Protein AF-A0A5N3PH82-F1 (afdb_monomer)

Sequence (102 aa):
MKPRRHPRRAYDKDGKMYPPATVATTLAARYRTVTAWCQSHRCAHHAEIPLAGLPPDLPIPDIAIGRRCSKCGGRDVIIHLNVTELYDRSFGGKDCTPRGDP

pLDDT: mean 87.52, std 12.95, range [47.25, 97.69]

Solvent-accessible surface area (backbone atoms only — not comparable to full-atom values): 6386 Å² total; per-residue (Å²): 131,82,80,81,76,59,90,84,58,53,58,50,98,89,65,53,68,54,82,72,60,22,43,43,59,40,44,73,73,68,48,59,46,30,29,39,39,32,68,40,88,91,61,72,51,66,48,79,41,71,50,76,90,55,61,49,80,43,40,50,61,56,71,32,64,93,48,58,39,90,88,78,64,39,64,51,46,47,54,43,74,32,60,68,65,48,47,35,68,75,66,68,61,68,75,80,66,74,77,79,75,134

Organism: NCBI:txid2580413

Secondary structure (DSSP, 8-state):
-PPPPPTT--B-TTSPBPPPPBHHHHHHTT--EEEEEE-STT---EEEEE-TTS-TT-BGGGGGTT---TTT----EEEEE-HHHHHHHHH-S---------

Radius of gyration: 16.44 Å; Cα contacts (8 Å, |Δi|>4): 136; chains: 1; bounding box: 37×51×38 Å

Structure (mmCIF, N/CA/C/O backbone):
data_AF-A0A5N3PH82-F1
#
_entry.id   AF-A0A5N3PH82-F1
#
loop_
_atom_site.group_PDB
_atom_site.id
_atom_site.type_symbol
_atom_site.label_atom_id
_atom_site.label_alt_id
_atom_site.label_comp_id
_atom_site.label_asym_id
_atom_site.label_entity_id
_atom_site.label_seq_id
_atom_site.pdbx_PDB_ins_code
_atom_site.Cartn_x
_atom_site.Cartn_y
_atom_site.Cartn_z
_atom_site.occupancy
_atom_site.B_iso_or_equiv
_atom_site.auth_seq_id
_atom_site.auth_comp_id
_atom_site.auth_asym_id
_atom_site.auth_atom_id
_atom_site.pdbx_PDB_model_num
ATOM 1 N N . MET A 1 1 ? -4.846 31.260 1.039 1.00 52.53 1 MET A N 1
ATOM 2 C CA . MET A 1 1 ? -4.964 29.967 1.753 1.00 52.53 1 MET A CA 1
ATOM 3 C C . MET A 1 1 ? -4.173 28.927 0.968 1.00 52.53 1 MET A C 1
ATOM 5 O O . MET A 1 1 ? -4.450 28.775 -0.214 1.00 52.53 1 MET A O 1
ATOM 9 N N . LYS A 1 2 ? -3.136 28.293 1.540 1.00 59.78 2 LYS A N 1
ATOM 10 C CA . LYS A 1 2 ? -2.394 27.243 0.813 1.00 59.78 2 LYS A CA 1
ATOM 11 C C . LYS A 1 2 ? -3.335 26.043 0.604 1.00 59.78 2 LYS A C 1
ATOM 13 O O . LYS A 1 2 ? -4.023 25.681 1.561 1.00 59.78 2 LYS A O 1
ATOM 18 N N . PRO A 1 3 ? -3.411 25.448 -0.601 1.00 62.56 3 PRO A N 1
ATOM 19 C CA . PRO A 1 3 ? -4.270 24.294 -0.837 1.00 62.56 3 PRO A CA 1
ATOM 20 C C . PRO A 1 3 ? -3.906 23.169 0.134 1.00 62.56 3 PRO A C 1
ATOM 22 O O . PRO A 1 3 ? -2.728 22.908 0.398 1.00 62.56 3 PRO A O 1
ATOM 25 N N . ARG A 1 4 ? -4.928 22.528 0.708 1.00 80.06 4 ARG A N 1
ATOM 26 C CA . ARG A 1 4 ? -4.732 21.455 1.682 1.00 80.06 4 ARG A CA 1
ATOM 27 C C . ARG A 1 4 ? -4.077 20.273 0.966 1.00 80.06 4 ARG A C 1
ATOM 29 O O . ARG A 1 4 ? -4.650 19.729 0.025 1.00 80.06 4 ARG A O 1
ATOM 36 N N . ARG A 1 5 ? -2.868 19.901 1.395 1.00 85.56 5 ARG A N 1
ATOM 37 C CA . ARG A 1 5 ? -2.118 18.764 0.841 1.00 85.56 5 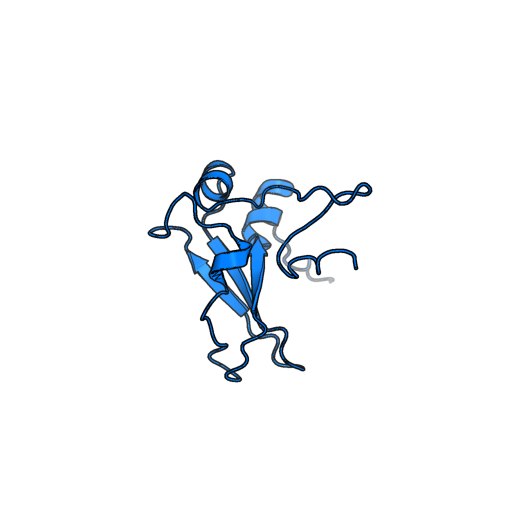ARG A CA 1
ATOM 38 C C . ARG A 1 5 ? -2.941 17.481 0.966 1.00 85.56 5 ARG A C 1
ATOM 40 O O . ARG A 1 5 ? -3.622 17.274 1.973 1.00 85.56 5 ARG A O 1
ATOM 47 N N . HIS A 1 6 ? -2.888 16.627 -0.055 1.00 85.38 6 HIS A N 1
ATOM 48 C CA . HIS A 1 6 ? -3.578 15.345 -0.008 1.00 85.38 6 HIS A CA 1
ATOM 49 C C . HIS A 1 6 ? -2.850 14.432 0.994 1.00 85.38 6 HIS A C 1
ATOM 51 O O . HIS A 1 6 ? -1.650 14.213 0.837 1.00 85.38 6 HIS A O 1
ATOM 57 N N . PRO A 1 7 ? -3.536 13.867 2.003 1.00 82.50 7 PRO A N 1
ATOM 58 C CA . PRO A 1 7 ? -2.882 13.160 3.109 1.00 82.50 7 PRO A CA 1
ATOM 59 C C . PRO A 1 7 ? -2.153 11.878 2.678 1.00 82.50 7 PRO A C 1
ATOM 61 O O . PRO A 1 7 ? -1.254 11.424 3.370 1.00 82.50 7 PRO A O 1
ATOM 64 N N . ARG A 1 8 ? -2.508 11.306 1.517 1.00 84.56 8 ARG A N 1
ATOM 65 C CA . ARG A 1 8 ? -1.842 10.125 0.929 1.00 84.56 8 ARG A CA 1
ATOM 66 C C . ARG A 1 8 ? -0.767 10.469 -0.111 1.00 84.56 8 ARG A C 1
ATOM 68 O O . ARG A 1 8 ? -0.500 9.661 -1.001 1.00 84.56 8 ARG A O 1
ATOM 75 N N . ARG A 1 9 ? -0.246 11.699 -0.109 1.00 91.44 9 ARG A N 1
ATOM 76 C CA . ARG A 1 9 ? 0.783 12.156 -1.055 1.00 91.44 9 ARG A CA 1
ATOM 77 C C . ARG A 1 9 ? 1.978 12.722 -0.301 1.00 91.44 9 ARG A C 1
ATOM 79 O O . ARG A 1 9 ? 1.816 13.400 0.710 1.00 91.44 9 ARG A O 1
ATOM 86 N N . ALA A 1 10 ? 3.166 12.442 -0.824 1.00 89.56 10 ALA A N 1
ATOM 87 C CA . ALA A 1 10 ? 4.414 13.006 -0.339 1.00 89.56 10 ALA A CA 1
ATOM 88 C C . ALA A 1 10 ? 4.754 14.275 -1.129 1.00 89.56 10 ALA A C 1
ATOM 90 O O . ALA A 1 10 ? 4.433 14.389 -2.314 1.00 89.56 10 ALA A O 1
ATOM 91 N N . TYR A 1 11 ? 5.407 15.223 -0.467 1.00 92.69 11 TYR A N 1
ATOM 92 C CA . TYR A 1 11 ? 5.786 16.512 -1.035 1.00 92.69 11 TYR A CA 1
ATOM 93 C C . TYR A 1 11 ? 7.219 16.836 -0.629 1.00 92.69 11 TYR A C 1
ATOM 95 O O . TYR A 1 11 ? 7.629 16.492 0.480 1.00 92.69 11 TYR A O 1
ATOM 103 N N . ASP A 1 12 ? 7.956 17.506 -1.505 1.00 91.88 12 ASP A N 1
ATOM 104 C C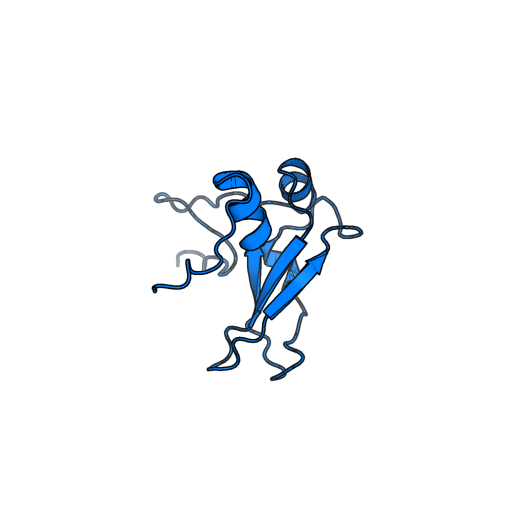A . ASP A 1 12 ? 9.295 17.999 -1.206 1.00 91.88 12 ASP A CA 1
ATOM 105 C C . ASP A 1 12 ? 9.268 19.274 -0.339 1.00 91.88 12 ASP A C 1
ATOM 107 O O . ASP A 1 12 ? 8.208 19.775 0.068 1.00 91.88 12 ASP A O 1
ATOM 111 N N . LYS A 1 13 ? 10.463 19.804 -0.048 1.00 92.25 13 LYS A N 1
ATOM 112 C CA . LYS A 1 13 ? 10.653 21.028 0.746 1.00 92.25 13 LYS A CA 1
ATOM 113 C C . LYS A 1 13 ? 9.986 22.263 0.126 1.00 92.25 13 LYS A C 1
ATOM 115 O O . LYS A 1 13 ? 9.541 23.142 0.860 1.00 92.25 13 LYS A O 1
ATOM 120 N N . ASP A 1 14 ? 9.875 22.304 -1.200 1.00 92.00 14 ASP A N 1
ATOM 121 C CA . ASP A 1 14 ? 9.295 23.415 -1.960 1.00 92.00 14 ASP A CA 1
ATOM 122 C C . ASP A 1 14 ? 7.773 23.230 -2.146 1.00 92.00 14 ASP A C 1
ATOM 124 O O . ASP A 1 14 ? 7.062 24.123 -2.606 1.00 92.00 14 ASP A O 1
ATOM 128 N N . GLY A 1 15 ? 7.237 22.086 -1.710 1.00 89.19 15 GLY A N 1
ATOM 129 C CA . GLY A 1 15 ? 5.823 21.744 -1.769 1.00 89.19 15 GLY A CA 1
ATOM 130 C C . GLY A 1 15 ? 5.384 21.112 -3.085 1.00 89.19 15 GLY A C 1
ATOM 131 O O . GLY A 1 15 ? 4.177 20.960 -3.291 1.00 89.19 15 GLY A O 1
ATOM 132 N N . LYS A 1 16 ? 6.317 20.710 -3.952 1.00 91.12 16 LYS A N 1
ATOM 133 C CA . LYS A 1 16 ? 6.014 19.925 -5.150 1.00 91.12 16 LYS A CA 1
ATOM 134 C C . LYS A 1 16 ? 5.780 18.469 -4.753 1.00 91.12 16 LYS A C 1
ATOM 136 O O . LYS A 1 16 ? 6.478 17.901 -3.918 1.00 91.12 16 LYS A O 1
ATOM 141 N N . MET A 1 17 ? 4.738 17.872 -5.323 1.00 92.19 17 MET A N 1
ATOM 142 C CA . MET A 1 17 ? 4.352 16.493 -5.031 1.00 92.19 17 MET A CA 1
ATOM 143 C C . MET A 1 17 ? 5.356 15.513 -5.647 1.00 92.19 17 MET A C 1
ATOM 145 O O . MET A 1 17 ? 5.674 15.626 -6.832 1.00 92.19 17 MET A O 1
ATOM 149 N N . TYR A 1 18 ? 5.789 14.515 -4.876 1.00 92.44 18 TYR A N 1
ATOM 150 C CA . TYR A 1 18 ? 6.466 13.351 -5.439 1.00 92.44 18 TYR A CA 1
ATOM 151 C C . TYR A 1 18 ? 5.432 12.456 -6.132 1.00 92.44 18 TYR A C 1
ATOM 153 O O . TYR A 1 18 ? 4.407 12.134 -5.516 1.00 92.44 18 TYR A O 1
ATOM 161 N N . PRO A 1 19 ? 5.660 12.041 -7.391 1.00 90.94 19 PRO A N 1
ATOM 162 C CA . PRO A 1 19 ? 4.770 11.090 -8.038 1.00 90.94 19 PRO A CA 1
ATOM 163 C C . PRO A 1 19 ? 4.742 9.794 -7.210 1.00 90.94 19 PRO A C 1
ATOM 165 O O . PRO A 1 19 ? 5.804 9.288 -6.838 1.00 90.94 19 PRO A O 1
ATOM 168 N N . PRO A 1 20 ? 3.554 9.270 -6.865 1.00 92.50 20 PRO A N 1
ATOM 169 C CA . PRO A 1 20 ? 3.468 8.020 -6.127 1.00 92.50 20 PRO A CA 1
ATOM 170 C C . PRO A 1 20 ? 3.955 6.855 -6.996 1.00 92.50 20 PRO A C 1
ATOM 172 O O . PRO A 1 20 ? 3.818 6.881 -8.219 1.00 92.50 20 PRO A O 1
ATOM 175 N N . ALA A 1 21 ? 4.463 5.802 -6.355 1.00 94.25 21 ALA A N 1
ATOM 176 C CA . ALA A 1 21 ? 4.643 4.523 -7.032 1.00 94.25 21 ALA A CA 1
ATOM 177 C C . ALA A 1 21 ? 3.290 3.998 -7.541 1.00 94.25 21 ALA A C 1
ATOM 179 O O . ALA A 1 21 ? 2.253 4.209 -6.899 1.00 94.25 21 ALA A O 1
ATOM 180 N N . THR A 1 22 ? 3.314 3.304 -8.673 1.00 97.31 22 THR A N 1
ATOM 181 C CA . THR A 1 22 ? 2.155 2.648 -9.279 1.00 97.31 22 THR A CA 1
ATOM 182 C C . THR A 1 22 ? 2.311 1.138 -9.185 1.00 97.31 22 THR A C 1
ATOM 184 O O . THR A 1 22 ? 3.413 0.635 -8.960 1.00 97.31 22 THR A O 1
ATOM 187 N N . VAL A 1 23 ? 1.227 0.395 -9.402 1.00 97.69 23 VAL A N 1
ATOM 188 C CA . VAL A 1 23 ? 1.273 -1.073 -9.499 1.00 97.69 23 VAL A CA 1
ATOM 189 C C . VAL A 1 23 ? 2.353 -1.528 -10.487 1.00 97.69 23 VAL A C 1
ATOM 191 O O . VAL A 1 23 ? 3.141 -2.416 -10.164 1.00 97.69 23 VAL A O 1
ATOM 194 N N . ALA A 1 24 ? 2.457 -0.884 -11.652 1.00 97.56 24 ALA A N 1
ATOM 195 C CA . ALA A 1 24 ? 3.466 -1.208 -12.655 1.00 97.56 24 ALA A CA 1
ATOM 196 C C . ALA A 1 24 ? 4.898 -0.974 -12.156 1.00 97.56 24 ALA A C 1
ATOM 198 O O . ALA A 1 24 ? 5.742 -1.860 -12.301 1.00 97.56 24 ALA A O 1
ATOM 199 N N . THR A 1 25 ? 5.193 0.181 -11.544 1.00 96.50 25 THR A N 1
ATOM 200 C CA . THR A 1 25 ? 6.557 0.461 -11.062 1.00 96.50 25 THR A CA 1
ATOM 201 C C . THR A 1 25 ? 6.935 -0.424 -9.877 1.00 96.50 25 THR A C 1
ATOM 203 O O . THR A 1 25 ? 8.080 -0.867 -9.783 1.00 96.50 25 THR A O 1
ATOM 206 N N . THR A 1 26 ? 5.974 -0.775 -9.022 1.00 96.44 26 THR A N 1
ATOM 207 C CA . THR A 1 26 ? 6.176 -1.709 -7.909 1.00 96.44 26 THR A CA 1
ATOM 208 C C . THR A 1 26 ? 6.429 -3.143 -8.397 1.00 96.44 26 THR A C 1
ATOM 210 O O . THR A 1 26 ? 7.376 -3.782 -7.936 1.00 96.44 26 THR A O 1
ATOM 213 N N . LEU A 1 27 ? 5.684 -3.620 -9.402 1.00 96.25 27 LEU A N 1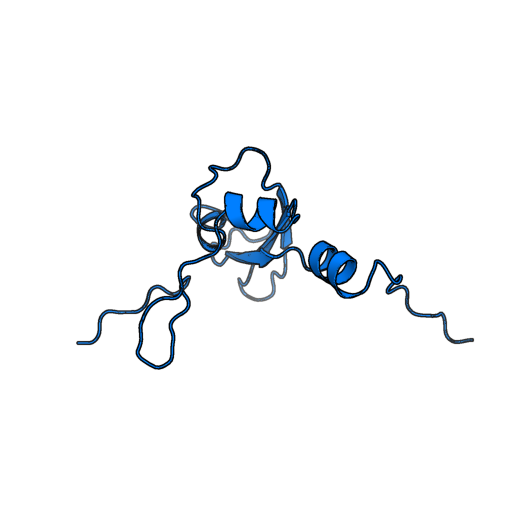
ATOM 214 C CA . LEU A 1 27 ? 5.941 -4.910 -10.062 1.00 96.25 27 LEU A CA 1
ATOM 215 C C . LEU A 1 27 ? 7.290 -4.927 -10.803 1.00 96.25 27 LEU A C 1
ATOM 217 O O . LEU A 1 27 ? 8.014 -5.927 -10.761 1.00 96.25 27 LEU A O 1
ATOM 221 N N . ALA A 1 28 ? 7.661 -3.825 -11.463 1.00 95.56 28 ALA A N 1
ATOM 222 C CA . ALA A 1 28 ? 8.962 -3.677 -12.117 1.00 95.56 28 ALA A CA 1
ATOM 223 C C . ALA A 1 28 ? 10.115 -3.736 -11.102 1.00 95.56 28 ALA A C 1
ATOM 225 O O . ALA A 1 28 ? 11.135 -4.375 -11.362 1.00 95.56 28 ALA A O 1
ATOM 226 N N . ALA A 1 29 ? 9.906 -3.181 -9.904 1.00 92.50 29 ALA A N 1
ATOM 227 C CA . ALA A 1 29 ? 10.802 -3.310 -8.756 1.00 92.50 29 ALA A CA 1
ATOM 228 C C . ALA A 1 29 ? 10.791 -4.711 -8.101 1.00 92.50 29 ALA A C 1
ATOM 230 O O . ALA A 1 29 ? 11.482 -4.921 -7.106 1.00 92.50 29 ALA A O 1
ATOM 231 N N . ARG A 1 30 ? 10.078 -5.680 -8.699 1.00 92.94 30 ARG A N 1
ATOM 232 C CA . ARG A 1 30 ? 9.969 -7.095 -8.299 1.00 92.94 30 ARG A CA 1
ATOM 233 C C . ARG A 1 30 ? 9.212 -7.356 -7.001 1.00 92.94 30 ARG A C 1
ATOM 235 O O . ARG A 1 30 ? 9.273 -8.479 -6.511 1.00 92.94 30 ARG A O 1
ATOM 242 N N . TYR A 1 31 ? 8.454 -6.385 -6.507 1.00 95.25 31 TYR A N 1
ATOM 243 C CA . TYR A 1 31 ? 7.483 -6.654 -5.454 1.00 95.25 31 TYR A CA 1
ATOM 244 C C . TYR A 1 31 ? 6.252 -7.340 -6.045 1.00 95.25 31 TYR A C 1
ATOM 246 O O . TYR A 1 31 ? 5.834 -7.028 -7.164 1.00 95.25 31 TYR A O 1
ATOM 254 N N . ARG A 1 32 ? 5.670 -8.288 -5.316 1.00 96.25 32 ARG A N 1
ATOM 255 C CA . ARG A 1 32 ? 4.467 -9.032 -5.721 1.00 96.25 32 ARG A CA 1
ATOM 256 C C . ARG A 1 32 ? 3.255 -8.639 -4.899 1.00 96.25 32 ARG A C 1
ATOM 258 O O . ARG A 1 32 ? 2.132 -8.707 -5.407 1.00 96.25 32 ARG A O 1
ATOM 265 N N . THR A 1 33 ? 3.482 -8.189 -3.674 1.00 97.50 33 THR A N 1
ATOM 266 C CA . THR A 1 33 ? 2.430 -7.815 -2.740 1.00 97.50 33 THR A CA 1
ATOM 267 C C . THR A 1 33 ? 2.705 -6.459 -2.093 1.00 97.50 33 THR A C 1
ATOM 269 O O . THR A 1 33 ? 3.815 -5.923 -2.104 1.00 97.50 33 THR A O 1
ATOM 272 N N . VAL A 1 34 ? 1.651 -5.882 -1.526 1.00 96.94 34 VAL A N 1
ATOM 273 C CA . VAL A 1 34 ? 1.717 -4.734 -0.616 1.00 96.94 34 VAL A CA 1
ATOM 274 C C . VAL A 1 34 ? 0.988 -5.078 0.672 1.00 96.94 34 VAL A C 1
ATOM 276 O O . VAL A 1 34 ? 0.070 -5.896 0.670 1.00 96.94 34 VAL A O 1
ATOM 279 N N . THR A 1 35 ? 1.355 -4.437 1.774 1.00 96.88 35 THR A N 1
ATOM 280 C CA . THR A 1 35 ? 0.696 -4.655 3.063 1.00 96.88 35 THR A CA 1
ATOM 281 C C . THR A 1 35 ? -0.308 -3.540 3.319 1.00 96.88 35 THR A C 1
ATOM 283 O O . THR A 1 35 ? 0.057 -2.366 3.379 1.00 96.88 35 THR A O 1
ATOM 286 N N . ALA A 1 36 ? -1.578 -3.891 3.504 1.00 95.81 36 ALA A N 1
ATOM 287 C CA . ALA A 1 36 ? -2.584 -2.983 4.033 1.00 95.81 36 ALA A CA 1
ATOM 288 C C . ALA A 1 36 ? -2.573 -3.040 5.559 1.00 95.81 36 ALA A C 1
ATOM 290 O O . ALA A 1 36 ? -2.750 -4.111 6.135 1.00 95.81 36 ALA A O 1
ATOM 291 N N . TRP A 1 37 ? -2.406 -1.894 6.213 1.00 94.88 37 TRP A N 1
ATOM 292 C CA . TRP A 1 37 ? -2.345 -1.780 7.666 1.00 94.88 37 TRP A CA 1
ATOM 293 C C . TRP A 1 37 ? -3.477 -0.900 8.192 1.00 94.88 37 TRP A C 1
ATOM 295 O O . TRP A 1 37 ? -3.653 0.238 7.753 1.00 94.88 37 TRP A O 1
ATOM 305 N N . CYS A 1 38 ? -4.251 -1.413 9.148 1.00 95.31 38 CYS A N 1
ATOM 306 C CA . CYS A 1 38 ? -5.305 -0.655 9.814 1.00 95.31 38 CYS A CA 1
ATOM 307 C C . CYS A 1 38 ? -4.733 0.180 10.968 1.00 95.31 38 CYS A C 1
ATOM 309 O O . CYS A 1 38 ? -4.282 -0.368 11.976 1.00 95.31 38 CYS A O 1
ATOM 311 N N . GLN A 1 39 ? -4.839 1.504 10.857 1.00 91.62 39 GLN A N 1
ATOM 312 C CA . GLN A 1 39 ? -4.391 2.464 11.871 1.00 91.62 39 GLN A CA 1
ATOM 313 C C . GLN A 1 39 ? -5.464 2.844 12.899 1.00 91.62 39 GLN A C 1
ATOM 315 O O . GLN A 1 39 ? -5.164 3.515 13.884 1.00 91.62 39 GLN A O 1
ATOM 320 N N . SER A 1 40 ? -6.711 2.393 12.722 1.00 91.31 40 SER A N 1
ATOM 321 C CA . SER A 1 40 ? -7.771 2.638 13.710 1.00 91.31 40 SER A CA 1
ATOM 322 C C . SER A 1 40 ? -7.365 2.122 15.099 1.00 91.31 40 SER A C 1
ATOM 324 O O . SER A 1 40 ? -6.822 1.020 15.216 1.00 91.31 40 SER A O 1
ATOM 326 N N . HIS A 1 41 ? -7.613 2.940 16.130 1.00 83.38 41 HIS A N 1
ATOM 327 C CA . HIS A 1 41 ? -7.057 2.811 17.482 1.00 83.38 41 HIS A CA 1
ATOM 328 C C . HIS A 1 41 ? -6.959 1.359 17.981 1.00 83.38 41 HIS A C 1
ATOM 330 O O . HIS A 1 41 ? -7.967 0.698 18.219 1.00 83.38 41 HIS A O 1
ATOM 336 N N . ARG A 1 42 ? -5.714 0.890 18.164 1.00 83.69 42 ARG A N 1
ATOM 337 C CA . ARG A 1 42 ? -5.335 -0.440 18.686 1.00 83.69 42 ARG A CA 1
ATOM 338 C C . ARG A 1 42 ? -5.757 -1.651 17.841 1.00 83.69 42 ARG A C 1
ATOM 340 O O . ARG A 1 42 ? -5.607 -2.779 18.300 1.00 83.69 42 ARG A O 1
ATOM 347 N N . CYS A 1 43 ? -6.246 -1.470 16.611 1.00 93.25 43 CYS A N 1
ATOM 348 C CA . CYS A 1 43 ? -6.633 -2.609 15.779 1.00 93.25 43 CYS A CA 1
ATOM 349 C C . CYS A 1 43 ? -5.417 -3.431 15.324 1.00 93.25 43 CYS A C 1
ATOM 351 O O . CYS A 1 43 ? -5.456 -4.660 15.433 1.00 93.25 43 CYS A O 1
ATOM 353 N N . ALA A 1 44 ? -4.401 -2.754 14.7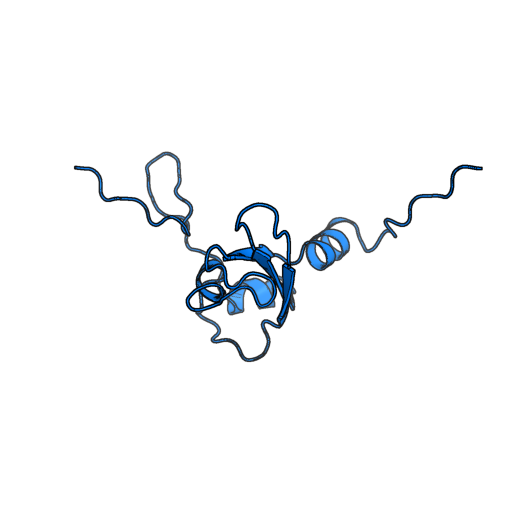65 1.00 88.69 44 ALA A N 1
ATOM 354 C CA . ALA A 1 44 ? -3.159 -3.323 14.216 1.00 88.69 44 ALA A CA 1
ATOM 355 C C . ALA A 1 44 ? -3.350 -4.515 13.248 1.00 88.69 44 ALA A C 1
ATOM 357 O O . ALA A 1 44 ? -2.429 -5.289 12.996 1.00 88.69 44 ALA A O 1
ATOM 358 N N . HIS A 1 45 ? -4.559 -4.679 12.704 1.00 94.69 45 HIS A N 1
ATOM 359 C CA . HIS A 1 45 ? -4.848 -5.726 11.738 1.00 94.69 45 HIS A CA 1
ATOM 360 C C . HIS A 1 45 ? -4.224 -5.340 10.407 1.00 94.69 45 HIS A C 1
ATOM 362 O O . HIS A 1 45 ? -4.412 -4.212 9.937 1.00 94.69 45 HIS A O 1
ATOM 368 N N . HIS A 1 46 ? -3.528 -6.285 9.798 1.00 94.44 46 HIS A N 1
ATOM 369 C CA . HIS A 1 46 ? -2.923 -6.111 8.497 1.00 94.44 46 HIS A CA 1
ATOM 370 C C . HIS A 1 46 ? -3.232 -7.303 7.605 1.00 94.44 46 HIS A C 1
ATOM 372 O O . HIS A 1 46 ? -3.577 -8.382 8.080 1.00 94.44 46 HIS A O 1
ATOM 378 N N . ALA A 1 47 ? -3.155 -7.069 6.305 1.00 95.38 47 ALA A N 1
ATOM 379 C CA . ALA A 1 47 ? -3.324 -8.096 5.297 1.00 95.38 47 ALA A CA 1
ATOM 380 C C . ALA A 1 47 ? -2.400 -7.797 4.122 1.00 95.38 47 ALA A C 1
ATOM 382 O O . ALA A 1 47 ? -2.183 -6.634 3.771 1.00 95.38 47 ALA A O 1
ATOM 383 N N . GLU A 1 48 ? -1.881 -8.847 3.503 1.00 96.19 48 GLU A N 1
ATOM 384 C CA . GLU A 1 48 ? -1.175 -8.735 2.235 1.00 96.19 48 GLU A CA 1
ATOM 385 C C . GLU A 1 48 ? -2.182 -8.665 1.088 1.00 96.19 48 GLU A C 1
ATOM 387 O O . GLU A 1 48 ? -3.196 -9.365 1.069 1.00 96.19 48 GLU A O 1
ATOM 392 N N . ILE A 1 49 ? -1.909 -7.786 0.131 1.00 95.88 49 ILE A N 1
ATOM 393 C CA . ILE A 1 49 ? -2.710 -7.608 -1.071 1.00 95.88 49 ILE A CA 1
ATOM 394 C C . ILE A 1 49 ? -1.817 -7.950 -2.265 1.00 95.88 49 ILE A C 1
ATOM 396 O O . ILE A 1 49 ? -0.799 -7.275 -2.463 1.00 95.88 49 ILE A O 1
ATOM 400 N N . PRO A 1 50 ? -2.175 -8.959 -3.078 1.00 96.81 50 PRO A N 1
ATOM 401 C CA . PRO A 1 50 ? -1.462 -9.231 -4.313 1.00 96.81 50 PRO A CA 1
ATOM 402 C C . PRO A 1 50 ? -1.648 -8.070 -5.289 1.00 96.81 50 PRO A C 1
ATOM 404 O O . PRO A 1 50 ? -2.750 -7.550 -5.468 1.00 96.81 50 PRO A O 1
ATOM 407 N N . LEU A 1 51 ? -0.561 -7.677 -5.949 1.00 97.31 51 LEU A N 1
ATOM 408 C CA . LEU A 1 51 ? -0.602 -6.664 -7.005 1.00 97.31 51 LEU A CA 1
ATOM 409 C C . LEU A 1 51 ? -1.092 -7.232 -8.341 1.00 97.31 51 LEU A C 1
ATOM 411 O O . LEU A 1 51 ? -1.490 -6.481 -9.231 1.00 97.31 51 LEU A O 1
ATOM 415 N N . ALA A 1 52 ? -1.066 -8.559 -8.489 1.00 95.69 52 ALA A N 1
ATOM 416 C CA . ALA A 1 52 ? -1.564 -9.242 -9.672 1.00 95.69 52 ALA A CA 1
ATOM 417 C C . ALA A 1 52 ? -3.054 -8.929 -9.899 1.00 95.69 52 ALA A C 1
ATOM 419 O O . ALA A 1 52 ? -3.874 -9.062 -8.994 1.00 95.69 52 ALA A O 1
ATOM 420 N N . GLY A 1 53 ? -3.395 -8.514 -11.121 1.00 94.19 53 GLY A N 1
ATOM 421 C CA . GLY A 1 53 ? -4.766 -8.171 -11.510 1.00 94.19 53 GLY A CA 1
ATOM 422 C C . GLY A 1 53 ? -5.212 -6.750 -11.148 1.00 94.19 53 GLY A C 1
ATOM 423 O O . GLY A 1 53 ? -6.313 -6.360 -11.528 1.00 94.19 53 GLY A O 1
ATOM 424 N N . LEU A 1 54 ? -4.383 -5.954 -10.460 1.00 96.50 54 LEU A N 1
ATOM 425 C CA . LEU A 1 54 ? -4.663 -4.530 -1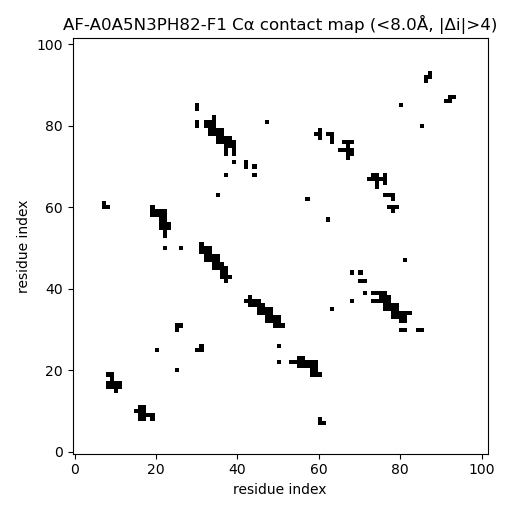0.256 1.00 96.50 54 LEU A CA 1
ATOM 426 C C . LEU A 1 54 ? -4.268 -3.699 -11.493 1.00 96.50 54 LEU A C 1
ATOM 428 O O . LEU A 1 54 ? -3.333 -4.075 -12.205 1.00 96.50 54 LEU A O 1
ATOM 432 N N . PRO A 1 55 ? -4.936 -2.554 -11.752 1.00 97.69 55 PRO A N 1
ATOM 433 C CA . PRO A 1 55 ? -4.584 -1.684 -12.871 1.00 97.69 55 PRO A CA 1
ATOM 434 C C . PRO A 1 55 ? -3.134 -1.184 -12.767 1.00 97.69 55 PRO A C 1
ATOM 436 O O . PRO A 1 55 ? -2.743 -0.724 -11.694 1.00 97.69 55 PRO A O 1
ATOM 439 N N . PRO A 1 56 ? -2.345 -1.210 -13.857 1.00 97.50 56 PRO A N 1
ATOM 440 C CA . PRO A 1 56 ? -0.917 -0.880 -13.823 1.00 97.50 56 PRO A CA 1
ATOM 441 C C . PRO A 1 56 ? -0.631 0.557 -13.364 1.00 97.50 56 PRO A C 1
ATOM 443 O O . PRO A 1 56 ? 0.346 0.792 -12.652 1.00 97.50 56 PRO A O 1
ATOM 446 N N . ASP A 1 57 ? -1.504 1.503 -13.708 1.00 97.44 57 ASP A N 1
ATOM 447 C CA . ASP A 1 57 ? -1.343 2.921 -13.367 1.00 97.44 57 ASP A CA 1
ATOM 448 C C . ASP A 1 57 ? -1.926 3.290 -11.996 1.00 97.44 57 ASP A C 1
ATOM 450 O O . ASP A 1 57 ? -1.823 4.441 -11.573 1.00 97.44 57 ASP A O 1
ATOM 454 N N . LEU A 1 58 ? -2.529 2.333 -11.277 1.00 96.88 58 LEU A N 1
ATOM 455 C CA 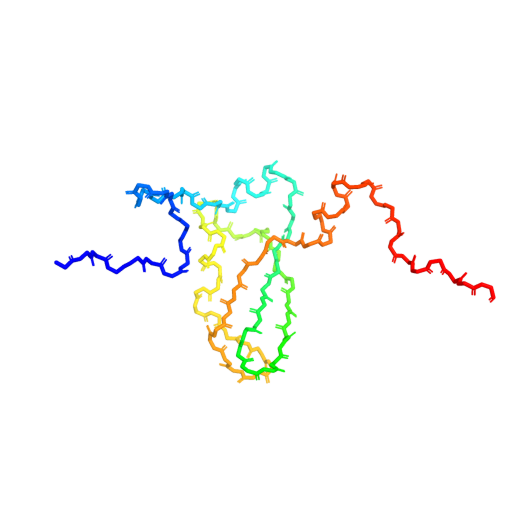. LEU A 1 58 ? -3.098 2.577 -9.953 1.00 96.88 58 LEU A CA 1
ATOM 456 C C . LEU A 1 58 ? -1.984 2.983 -8.972 1.00 96.88 58 LEU A C 1
ATOM 458 O O . LEU A 1 58 ? -1.060 2.192 -8.749 1.00 96.88 58 LEU A O 1
ATOM 462 N N . PRO A 1 59 ? -2.062 4.168 -8.336 1.00 96.44 59 PRO A N 1
ATOM 463 C CA . PRO A 1 59 ? -1.115 4.540 -7.297 1.00 96.44 59 PRO A CA 1
ATOM 464 C C . PRO A 1 59 ? -1.229 3.608 -6.091 1.00 96.44 59 PRO A C 1
ATOM 466 O O . PRO A 1 59 ? -2.325 3.369 -5.584 1.00 96.44 59 PRO A O 1
ATOM 469 N N . ILE A 1 60 ? -0.097 3.137 -5.567 1.00 95.56 60 ILE A N 1
ATOM 470 C CA . ILE A 1 60 ? -0.071 2.225 -4.413 1.00 95.56 60 ILE A CA 1
ATOM 471 C C . ILE A 1 60 ? -0.853 2.766 -3.198 1.00 95.56 60 ILE A C 1
ATOM 473 O O . ILE A 1 60 ? -1.655 2.014 -2.641 1.00 95.56 60 ILE A O 1
ATOM 477 N N . PRO A 1 61 ? -0.735 4.055 -2.800 1.00 93.56 61 PRO A N 1
ATOM 478 C CA . PRO A 1 61 ? -1.516 4.588 -1.678 1.00 93.56 61 PRO A CA 1
ATOM 479 C C . PRO A 1 61 ? -3.035 4.562 -1.904 1.00 93.56 61 PRO A C 1
ATOM 481 O O . PRO A 1 61 ? -3.803 4.615 -0.940 1.00 93.56 61 PRO A O 1
ATOM 484 N N . ASP A 1 62 ? -3.475 4.492 -3.161 1.00 95.31 62 ASP A N 1
ATOM 485 C CA . ASP A 1 62 ? -4.884 4.556 -3.537 1.00 95.31 62 ASP A CA 1
ATOM 486 C C . ASP A 1 62 ? -5.561 3.174 -3.487 1.00 95.31 62 ASP A C 1
ATOM 488 O O . ASP A 1 62 ? -6.787 3.104 -3.449 1.00 95.31 62 ASP A O 1
ATOM 492 N N . ILE A 1 63 ? -4.801 2.076 -3.344 1.00 95.19 63 ILE A N 1
ATOM 493 C CA . ILE A 1 63 ? -5.337 0.717 -3.103 1.00 95.19 63 ILE A CA 1
ATOM 494 C C . ILE A 1 63 ? -6.193 0.662 -1.820 1.00 95.19 63 ILE A C 1
ATOM 496 O O . ILE A 1 63 ? -7.122 -0.144 -1.716 1.00 95.19 63 ILE A O 1
ATOM 500 N N . ALA A 1 64 ? -5.918 1.538 -0.845 1.00 93.62 64 ALA A N 1
ATOM 501 C CA . ALA A 1 64 ? -6.703 1.657 0.384 1.00 93.62 64 ALA A CA 1
ATOM 502 C C . ALA A 1 64 ? -8.068 2.343 0.191 1.00 93.62 64 ALA A C 1
ATOM 504 O O . ALA A 1 64 ? -8.915 2.272 1.086 1.00 93.62 64 ALA A O 1
ATOM 505 N N . ILE A 1 65 ? -8.309 3.029 -0.932 1.00 92.19 65 ILE A N 1
ATOM 506 C CA . ILE A 1 65 ? -9.566 3.754 -1.153 1.00 92.19 65 ILE A CA 1
ATOM 507 C C . ILE A 1 65 ? -10.728 2.756 -1.199 1.00 92.19 65 ILE A C 1
ATOM 509 O O . ILE A 1 65 ? -10.696 1.751 -1.902 1.00 92.19 65 ILE A O 1
ATOM 513 N N . GLY A 1 66 ? -11.764 3.024 -0.402 1.00 87.44 66 GLY A N 1
ATOM 514 C CA . GLY A 1 66 ? -12.950 2.168 -0.304 1.00 87.44 66 GLY A CA 1
ATOM 515 C C . GLY A 1 66 ? -12.761 0.892 0.525 1.00 87.44 66 GLY A C 1
ATOM 516 O O . GLY A 1 66 ? -13.742 0.192 0.776 1.00 87.44 66 GLY A O 1
ATOM 517 N N . ARG A 1 67 ? -11.548 0.595 1.008 1.00 90.75 67 ARG A N 1
ATOM 518 C CA . ARG A 1 67 ? -11.298 -0.555 1.884 1.00 90.75 67 ARG A CA 1
ATOM 519 C C . ARG A 1 67 ? -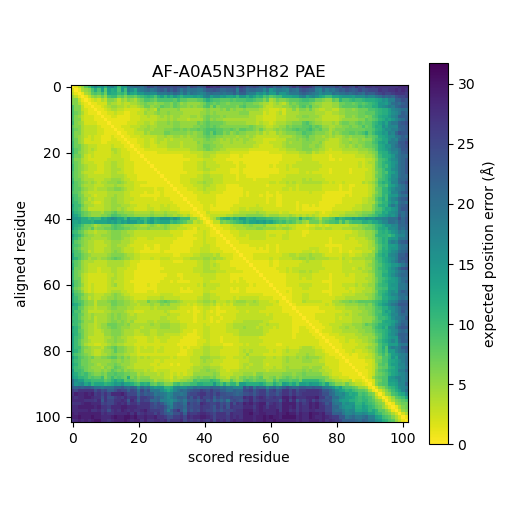11.786 -0.279 3.306 1.00 90.75 67 ARG A C 1
ATOM 521 O O . ARG A 1 67 ? -11.759 0.851 3.796 1.00 90.75 67 ARG A O 1
ATOM 528 N N . ARG A 1 68 ? -12.226 -1.342 3.978 1.00 94.75 68 ARG A N 1
ATOM 529 C CA . ARG A 1 68 ? -12.545 -1.352 5.408 1.00 94.75 68 ARG A CA 1
ATOM 530 C C . ARG A 1 68 ? -11.795 -2.491 6.066 1.00 94.75 68 ARG A C 1
ATOM 532 O O . ARG A 1 68 ? -11.657 -3.559 5.475 1.00 94.75 68 ARG A O 1
ATOM 539 N N . CYS A 1 69 ? -11.326 -2.261 7.283 1.00 95.69 69 CYS A N 1
ATOM 540 C CA . CYS A 1 69 ? -10.729 -3.315 8.082 1.00 95.69 69 CYS A CA 1
ATOM 541 C C . CYS A 1 69 ? -11.789 -4.376 8.400 1.00 95.69 69 CYS A C 1
ATOM 543 O O . CYS A 1 69 ? -12.827 -4.053 8.974 1.00 95.69 69 CYS A O 1
ATOM 545 N N . SER A 1 70 ? -11.522 -5.637 8.065 1.00 95.06 70 SER A N 1
ATOM 546 C CA . SER A 1 70 ? -12.414 -6.759 8.381 1.00 95.06 70 SER A CA 1
ATOM 547 C C . SER A 1 70 ? -12.558 -6.997 9.888 1.00 95.06 70 SER A C 1
ATOM 549 O O . SER A 1 70 ? -13.590 -7.493 10.323 1.00 95.06 70 SER A O 1
ATOM 551 N N . LYS A 1 71 ? -11.557 -6.610 10.692 1.00 95.75 71 LYS A N 1
ATOM 552 C CA . LYS A 1 71 ? -11.556 -6.794 12.151 1.00 95.75 71 LYS A CA 1
ATOM 553 C C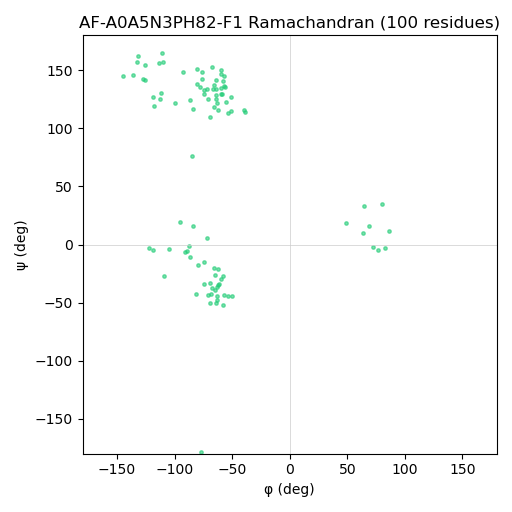 . LYS A 1 71 ? -12.352 -5.727 12.910 1.00 95.75 71 LYS A C 1
ATOM 555 O O . LYS A 1 71 ? -13.050 -6.062 13.856 1.00 95.75 71 LYS A O 1
ATOM 560 N N . CYS A 1 72 ? -12.229 -4.448 12.542 1.00 95.56 72 CYS A N 1
ATOM 561 C CA . CYS A 1 72 ? -12.849 -3.340 13.294 1.00 95.56 72 CYS A CA 1
ATOM 562 C C . CYS A 1 72 ? -13.804 -2.456 12.477 1.00 95.56 72 CYS A C 1
ATOM 564 O O . CYS A 1 72 ? -14.364 -1.505 13.014 1.00 95.56 72 CYS A O 1
ATOM 566 N N . GLY A 1 73 ? -13.954 -2.692 11.171 1.00 94.06 73 GLY A N 1
ATOM 567 C CA . GLY A 1 73 ? -14.768 -1.858 10.276 1.00 94.06 73 GLY A CA 1
ATOM 568 C C . GLY A 1 73 ? -14.178 -0.476 9.953 1.00 94.06 73 GLY A C 1
ATOM 569 O O . GLY A 1 73 ? -14.759 0.267 9.157 1.00 94.06 73 GLY A O 1
ATOM 570 N N . GLY A 1 74 ? -13.023 -0.131 10.534 1.00 92.31 74 GLY A N 1
ATOM 571 C CA . GLY A 1 74 ? -12.337 1.144 10.341 1.00 92.31 74 GLY A CA 1
ATOM 572 C C . GLY A 1 74 ? -11.949 1.414 8.884 1.00 92.31 74 GLY A C 1
ATOM 573 O O . GLY A 1 74 ? -11.691 0.493 8.107 1.00 92.31 74 GLY A O 1
ATOM 574 N N . ARG A 1 75 ? -11.912 2.700 8.517 1.00 92.38 75 ARG A N 1
ATOM 575 C CA . ARG A 1 75 ? -11.551 3.190 7.168 1.00 92.38 75 ARG A CA 1
ATOM 576 C C . ARG A 1 75 ? -10.150 3.799 7.100 1.00 92.38 75 ARG A C 1
ATOM 578 O O . ARG A 1 75 ? -9.713 4.211 6.028 1.00 92.38 75 ARG A O 1
ATOM 585 N N . ASP A 1 76 ? -9.470 3.884 8.240 1.00 92.00 76 ASP A N 1
ATOM 586 C CA . ASP A 1 76 ? -8.105 4.391 8.321 1.00 92.00 76 ASP A CA 1
ATOM 587 C C . ASP A 1 76 ? -7.119 3.260 8.012 1.00 92.00 76 ASP A C 1
ATOM 589 O O . ASP A 1 76 ? -6.559 2.617 8.902 1.00 92.00 76 ASP A O 1
ATOM 593 N N . VAL A 1 77 ? -7.022 2.952 6.719 1.00 93.25 77 VAL A N 1
ATOM 594 C CA . VAL A 1 77 ? -6.128 1.938 6.162 1.00 93.25 77 VAL A CA 1
ATOM 595 C C . VAL A 1 77 ? -5.056 2.642 5.342 1.00 93.25 77 VAL A C 1
ATOM 597 O O . VAL A 1 77 ? -5.363 3.478 4.484 1.00 93.25 77 VAL A O 1
ATOM 600 N N . ILE A 1 78 ? -3.804 2.277 5.595 1.00 92.69 78 ILE A N 1
ATOM 601 C CA . ILE A 1 78 ? -2.642 2.706 4.815 1.00 92.69 78 ILE A CA 1
ATOM 602 C C . ILE A 1 78 ? -2.023 1.515 4.098 1.00 92.69 78 ILE A C 1
ATOM 604 O O . ILE A 1 78 ? -2.206 0.371 4.510 1.00 92.69 78 ILE A O 1
ATOM 608 N N . ILE A 1 79 ? -1.310 1.795 3.011 1.00 94.44 79 ILE A N 1
ATOM 609 C CA . ILE A 1 79 ? -0.627 0.788 2.204 1.00 94.44 79 ILE A CA 1
ATOM 610 C C . ILE A 1 79 ? 0.871 1.002 2.341 1.00 94.44 79 ILE A C 1
ATOM 612 O O . ILE A 1 79 ? 1.365 2.100 2.083 1.00 94.44 79 ILE A O 1
ATOM 616 N N . HIS A 1 80 ? 1.577 -0.049 2.729 1.00 91.50 80 HIS A N 1
ATOM 617 C CA . HIS A 1 80 ? 3.030 -0.117 2.765 1.00 91.50 80 HIS A CA 1
ATOM 618 C C . HIS A 1 80 ? 3.528 -1.067 1.676 1.00 91.50 80 HIS A C 1
ATOM 620 O O . HIS A 1 80 ? 2.809 -1.975 1.253 1.00 91.50 80 HIS A O 1
ATOM 626 N N . LEU A 1 81 ? 4.780 -0.894 1.251 1.00 90.94 81 LEU A N 1
ATOM 627 C CA . LEU A 1 81 ? 5.488 -1.985 0.577 1.00 90.94 81 LEU A CA 1
ATOM 628 C C . LEU A 1 81 ? 5.522 -3.202 1.506 1.00 90.94 81 LEU A C 1
ATOM 630 O O . LEU A 1 81 ? 5.616 -3.027 2.724 1.00 90.94 81 LEU A O 1
ATOM 634 N N . ASN A 1 82 ? 5.441 -4.411 0.941 1.00 92.50 82 ASN A N 1
ATOM 635 C CA . ASN A 1 82 ? 5.602 -5.609 1.752 1.00 92.50 82 ASN A CA 1
ATOM 636 C C . ASN A 1 82 ? 7.012 -5.606 2.352 1.00 92.50 82 ASN A C 1
ATOM 638 O O . ASN A 1 82 ? 8.018 -5.624 1.640 1.00 92.50 82 ASN A O 1
ATOM 642 N N . VAL A 1 83 ? 7.054 -5.527 3.678 1.00 87.56 8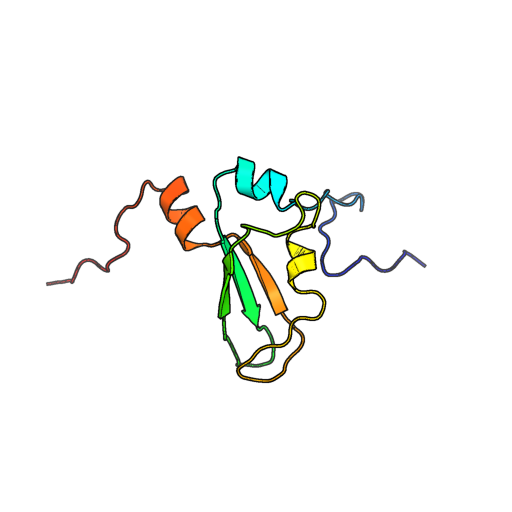3 VAL A N 1
ATOM 643 C CA . VAL A 1 83 ? 8.292 -5.412 4.438 1.00 87.56 83 VAL A CA 1
ATOM 644 C C . VAL A 1 83 ? 9.105 -6.702 4.333 1.00 87.56 83 VAL A C 1
ATOM 646 O O . VAL A 1 83 ? 10.314 -6.618 4.159 1.00 87.56 83 VAL A O 1
ATOM 649 N N . THR A 1 84 ? 8.467 -7.872 4.328 1.00 88.00 84 THR A N 1
ATOM 650 C CA . THR A 1 84 ? 9.133 -9.166 4.112 1.00 88.00 84 THR A CA 1
ATOM 651 C C . THR A 1 84 ? 9.853 -9.187 2.764 1.00 88.00 84 THR A C 1
ATOM 653 O O . THR A 1 84 ? 11.062 -9.389 2.719 1.00 88.00 84 THR A O 1
ATOM 656 N N . GLU A 1 85 ? 9.158 -8.842 1.672 1.00 90.25 85 GLU A N 1
ATOM 657 C CA . GLU A 1 85 ? 9.768 -8.788 0.333 1.00 90.25 85 GLU A CA 1
ATOM 658 C C . GLU A 1 85 ? 10.896 -7.740 0.240 1.00 90.25 85 GLU A C 1
ATOM 660 O O . GLU A 1 85 ? 11.888 -7.940 -0.467 1.00 90.25 85 GLU A O 1
ATOM 665 N N . LEU A 1 86 ? 10.756 -6.616 0.956 1.00 88.88 86 LEU A N 1
ATOM 666 C CA . LEU A 1 86 ? 11.799 -5.595 1.065 1.00 88.88 86 LEU A CA 1
ATOM 667 C C . LEU A 1 86 ? 13.040 -6.155 1.770 1.00 88.88 86 LEU A C 1
ATOM 669 O O . LEU A 1 86 ? 14.140 -6.009 1.241 1.00 88.88 86 LEU A O 1
ATOM 673 N N . TYR A 1 87 ? 12.883 -6.799 2.931 1.00 85.25 87 TYR A N 1
ATOM 674 C CA . TYR A 1 87 ? 13.999 -7.380 3.684 1.00 85.25 87 TYR A CA 1
ATOM 675 C C . TYR A 1 87 ? 14.687 -8.498 2.901 1.00 85.25 87 TYR A C 1
ATOM 677 O O . TYR A 1 87 ? 15.918 -8.499 2.808 1.00 85.25 87 TYR A O 1
ATOM 685 N N . ASP A 1 88 ? 13.918 -9.386 2.273 1.00 86.50 88 ASP A N 1
ATOM 686 C CA . ASP A 1 88 ? 14.452 -10.463 1.441 1.00 86.50 88 ASP A CA 1
ATOM 687 C C . ASP A 1 88 ? 15.325 -9.909 0.311 1.00 86.50 88 ASP A C 1
ATOM 689 O O . ASP A 1 88 ? 16.436 -10.393 0.088 1.00 86.50 88 ASP A O 1
ATOM 693 N N . ARG A 1 89 ? 14.880 -8.832 -0.354 1.00 81.00 89 ARG A N 1
ATOM 694 C CA . ARG A 1 89 ? 15.659 -8.151 -1.402 1.00 81.00 89 ARG A CA 1
ATOM 695 C C . ARG A 1 89 ? 16.863 -7.389 -0.869 1.00 81.00 89 ARG A C 1
ATOM 697 O O . ARG A 1 89 ? 17.912 -7.408 -1.507 1.00 81.00 89 ARG A O 1
ATOM 704 N N . SER A 1 90 ? 16.708 -6.662 0.232 1.00 81.12 90 SER A N 1
ATOM 705 C CA . SER A 1 90 ? 17.758 -5.786 0.759 1.00 81.12 90 SER A CA 1
ATOM 706 C C . SER A 1 90 ? 18.882 -6.561 1.436 1.00 81.12 90 SER A C 1
ATOM 708 O O . SER A 1 90 ? 20.034 -6.140 1.364 1.00 81.12 90 SER A O 1
ATOM 710 N N . PHE A 1 91 ? 18.566 -7.684 2.081 1.00 73.06 91 PHE A N 1
ATOM 711 C CA . PHE A 1 91 ? 19.523 -8.428 2.897 1.00 73.06 91 PHE A CA 1
ATOM 712 C C . PHE A 1 91 ? 19.777 -9.856 2.405 1.00 73.06 91 PHE A C 1
ATOM 714 O O . PHE A 1 91 ? 20.681 -10.501 2.931 1.00 73.06 91 PHE A O 1
ATOM 721 N N . GLY A 1 92 ? 19.073 -10.327 1.370 1.00 66.81 92 GLY A N 1
ATOM 722 C CA . GLY A 1 92 ? 19.330 -11.619 0.730 1.00 66.81 92 GLY A CA 1
ATOM 723 C C . GLY A 1 92 ? 18.750 -12.815 1.484 1.00 66.81 92 GLY A C 1
ATOM 724 O O . GLY A 1 92 ? 19.382 -13.866 1.507 1.00 66.81 92 GLY A O 1
ATOM 725 N N . GLY A 1 93 ? 17.589 -12.656 2.131 1.00 57.72 93 GLY A N 1
ATOM 726 C CA . GLY A 1 93 ? 16.899 -13.757 2.817 1.00 57.72 93 GLY A CA 1
ATOM 727 C C . GLY A 1 93 ? 17.675 -14.335 4.004 1.00 57.72 93 GLY A C 1
ATOM 728 O O . GLY A 1 93 ? 17.618 -15.538 4.252 1.00 57.72 93 GLY A O 1
ATOM 729 N N . LYS A 1 94 ? 18.443 -13.506 4.730 1.00 56.50 94 LYS A N 1
ATOM 730 C CA . LYS A 1 94 ? 19.021 -13.952 6.004 1.00 56.50 94 LYS A CA 1
ATOM 731 C C . LYS A 1 94 ? 17.866 -14.105 6.974 1.00 56.50 94 LYS A C 1
ATOM 733 O O . LYS A 1 94 ? 17.249 -13.113 7.361 1.00 56.50 94 LYS A O 1
ATOM 738 N N . ASP A 1 95 ? 17.590 -15.357 7.296 1.00 58.19 95 ASP A N 1
ATOM 739 C CA . ASP A 1 95 ? 16.635 -15.767 8.302 1.00 58.19 95 ASP A CA 1
ATOM 740 C C . ASP A 1 95 ? 16.715 -14.835 9.523 1.00 58.19 95 ASP A C 1
ATOM 742 O O . ASP A 1 95 ? 17.758 -14.708 10.167 1.00 58.19 95 ASP A O 1
ATOM 746 N N . CYS A 1 96 ? 15.625 -14.107 9.772 1.00 57.44 96 CYS A N 1
ATOM 747 C CA . CYS A 1 96 ? 15.460 -13.283 10.964 1.00 57.44 96 CYS A CA 1
ATOM 748 C C . CYS A 1 96 ? 14.942 -14.117 12.143 1.00 57.44 96 CYS A C 1
ATOM 750 O O . CYS A 1 96 ? 14.467 -13.532 13.120 1.00 57.44 96 CYS A O 1
ATOM 752 N N . THR A 1 97 ? 15.008 -15.457 12.078 1.00 60.56 97 THR A N 1
ATOM 753 C CA . THR A 1 97 ? 14.854 -16.279 13.272 1.00 60.56 97 THR A CA 1
ATOM 754 C C . THR A 1 97 ? 15.804 -15.733 14.332 1.00 60.56 97 THR A C 1
ATOM 756 O O . THR A 1 97 ? 16.998 -15.532 14.070 1.00 60.56 97 THR A O 1
ATOM 759 N N . PRO A 1 98 ? 15.294 -15.426 15.535 1.00 56.50 98 PRO A N 1
ATOM 760 C CA . PRO A 1 98 ? 16.183 -15.145 16.641 1.00 56.50 98 PRO A CA 1
ATOM 761 C C . PRO A 1 98 ? 17.104 -16.359 16.760 1.00 56.50 98 PRO A C 1
ATOM 763 O O . PRO A 1 98 ? 16.623 -17.488 16.881 1.00 56.50 98 PRO A O 1
ATOM 766 N N . ARG A 1 99 ? 18.425 -16.142 16.674 1.00 53.91 99 ARG A N 1
ATOM 767 C CA . ARG A 1 99 ? 19.376 -17.148 17.151 1.00 53.91 99 ARG A CA 1
ATOM 768 C C . ARG A 1 99 ? 18.912 -17.474 18.561 1.00 53.91 99 ARG A C 1
ATOM 770 O O . ARG A 1 99 ? 18.875 -16.572 19.390 1.00 53.91 99 ARG A O 1
ATOM 777 N N . GLY A 1 100 ? 18.469 -18.708 18.786 1.00 52.34 100 GLY A N 1
ATOM 778 C CA . GLY A 1 100 ? 18.224 -19.179 20.137 1.00 52.34 100 GLY A CA 1
ATOM 779 C C . GLY A 1 100 ? 19.505 -18.936 20.920 1.00 52.34 100 GLY A C 1
ATOM 780 O O . GLY A 1 100 ? 20.545 -19.497 20.569 1.00 52.34 100 GLY A O 1
ATOM 781 N N . ASP A 1 101 ? 19.444 -18.022 21.883 1.00 47.25 101 ASP A N 1
ATOM 782 C CA . ASP A 1 101 ? 20.505 -17.874 22.865 1.00 47.25 101 ASP A CA 1
ATOM 783 C C . ASP A 1 101 ? 20.561 -19.172 23.699 1.00 47.25 101 ASP A C 1
ATOM 785 O O . ASP A 1 101 ? 19.506 -19.774 23.937 1.00 47.25 101 ASP A O 1
ATOM 789 N N . PRO A 1 102 ? 21.770 -19.646 24.056 1.00 60.12 102 PRO A N 1
ATOM 790 C CA . PRO A 1 102 ? 21.989 -20.932 24.721 1.00 60.12 102 PRO A CA 1
ATOM 791 C C . PRO A 1 102 ? 21.371 -21.030 26.120 1.00 60.12 102 PRO A C 1
ATOM 793 O O . PRO A 1 102 ? 21.285 -19.996 26.822 1.00 60.12 102 PRO A O 1
#

Nearest PDB structures (foldseek):
  2qz6-assembly1_A  TM=3.640E-01  e=7.616E+00  Pseudomonas fluorescens

Mean predicted aligned error: 7.17 Å

Foldseek 3Di:
DPPDDDPLWDADPVGHTDDAQFLQNCVVVVAQWKKKAAPPPPPRDIDIDGSPPPDRRHGQQCVLPPDADPRPRDSRIGIGGDVVVVCCVVPVPPDPPPPPDD